Protein AF-A0A359IGJ0-F1 (afdb_monomer_lite)

Foldseek 3Di:
DVPPPQVPADDDPVCVVVVQKDKDWDWDQDPVRDIDIHIDIDGDPVNVVVVVVVVVVVVVVVVVVVVVPD

Structure (mmCIF, N/CA/C/O backbone):
data_AF-A0A359IGJ0-F1
#
_entry.id   AF-A0A359IGJ0-F1
#
loop_
_atom_site.group_PDB
_atom_site.id
_atom_site.type_symbol
_atom_site.label_atom_id
_atom_site.label_alt_id
_atom_site.label_comp_id
_atom_site.label_asym_id
_atom_site.label_entity_id
_atom_site.label_seq_id
_atom_site.pdbx_PDB_ins_code
_atom_site.Cartn_x
_atom_site.Cartn_y
_atom_site.Cartn_z
_atom_site.occupancy
_atom_site.B_iso_or_equiv
_atom_site.auth_seq_id
_atom_site.auth_comp_id
_atom_site.auth_asym_id
_atom_site.auth_atom_id
_atom_site.pdbx_PDB_model_num
ATOM 1 N N . SER A 1 1 ? 16.265 17.045 -16.461 1.00 40.41 1 SER A N 1
ATOM 2 C CA . SER A 1 1 ? 16.629 15.617 -16.384 1.00 40.41 1 SER A CA 1
ATOM 3 C C . SER A 1 1 ? 15.341 14.806 -16.415 1.00 40.41 1 SER A C 1
ATOM 5 O O . SER A 1 1 ? 14.397 15.216 -15.755 1.00 40.41 1 SER A O 1
ATOM 7 N N . LYS A 1 2 ? 15.244 13.715 -17.193 1.00 41.88 2 LYS A N 1
ATOM 8 C CA . LYS A 1 2 ? 14.031 12.862 -17.266 1.00 41.88 2 LYS A CA 1
ATOM 9 C C . LYS A 1 2 ? 13.717 12.126 -15.939 1.00 41.88 2 LYS A C 1
ATOM 11 O O . LYS A 1 2 ? 12.685 11.475 -15.852 1.00 41.88 2 LYS A O 1
ATOM 16 N N . ASN A 1 3 ? 14.549 12.296 -14.907 1.00 44.44 3 ASN A N 1
ATOM 17 C CA . ASN A 1 3 ? 14.519 11.525 -13.659 1.00 44.44 3 ASN A CA 1
ATOM 18 C C . ASN A 1 3 ? 13.662 12.124 -12.523 1.00 44.44 3 ASN A C 1
ATOM 20 O O . ASN A 1 3 ? 13.567 11.515 -11.464 1.00 44.44 3 ASN A O 1
ATOM 24 N N . ASP A 1 4 ? 13.032 13.291 -12.699 1.00 46.69 4 ASP A N 1
ATOM 25 C CA . ASP A 1 4 ? 12.300 13.946 -11.595 1.00 46.69 4 ASP A CA 1
ATOM 26 C C . ASP A 1 4 ? 10.817 13.548 -11.483 1.00 46.69 4 ASP A C 1
ATOM 28 O O . ASP A 1 4 ? 10.169 13.871 -10.491 1.00 46.69 4 ASP A O 1
ATOM 32 N N . LYS A 1 5 ? 10.262 12.812 -12.459 1.00 47.19 5 LYS A N 1
ATOM 33 C CA . LYS A 1 5 ? 8.832 12.436 -12.469 1.00 47.19 5 LYS A CA 1
ATOM 34 C C . LYS A 1 5 ? 8.492 11.166 -11.678 1.00 47.19 5 LYS A C 1
ATOM 36 O O . LYS A 1 5 ? 7.317 10.836 -11.553 1.00 47.19 5 LYS A O 1
ATOM 41 N N . GLU A 1 6 ? 9.475 10.449 -11.138 1.00 51.66 6 GLU A N 1
ATOM 42 C CA . GLU A 1 6 ? 9.241 9.134 -10.511 1.00 51.66 6 GLU A CA 1
ATOM 43 C C . GLU A 1 6 ? 9.123 9.171 -8.984 1.00 51.66 6 GLU A C 1
ATOM 45 O O . GLU A 1 6 ? 8.654 8.212 -8.375 1.00 51.66 6 GLU A O 1
ATOM 50 N N . LYS A 1 7 ? 9.428 10.307 -8.346 1.00 53.03 7 LYS A N 1
ATOM 51 C CA . LYS A 1 7 ? 9.311 10.471 -6.884 1.00 53.03 7 LYS A CA 1
ATOM 52 C C . LYS A 1 7 ? 7.872 10.661 -6.378 1.00 53.03 7 LYS A C 1
ATOM 54 O O . LYS A 1 7 ? 7.675 11.013 -5.220 1.00 53.03 7 LYS A O 1
ATOM 59 N N . HIS A 1 8 ? 6.860 10.447 -7.218 1.00 63.00 8 HIS A N 1
ATOM 60 C CA . HIS A 1 8 ? 5.455 10.680 -6.861 1.00 63.00 8 HIS A CA 1
ATOM 61 C C . HIS A 1 8 ? 4.731 9.455 -6.287 1.00 63.00 8 HIS A C 1
ATOM 63 O O . HIS A 1 8 ? 3.604 9.596 -5.823 1.00 63.00 8 HIS A O 1
ATOM 69 N N . ASN A 1 9 ? 5.353 8.272 -6.275 1.00 69.50 9 ASN A N 1
ATOM 70 C CA . ASN A 1 9 ? 4.716 7.041 -5.796 1.00 69.50 9 ASN A CA 1
ATOM 71 C C . ASN A 1 9 ? 5.293 6.553 -4.459 1.00 69.50 9 ASN A C 1
ATOM 73 O O . ASN A 1 9 ? 5.556 5.363 -4.303 1.00 69.50 9 ASN A O 1
ATOM 77 N N . VAL A 1 10 ? 5.533 7.470 -3.516 1.00 85.25 10 VAL A N 1
ATOM 78 C CA . VAL A 1 10 ? 5.971 7.147 -2.149 1.00 85.25 10 VAL A CA 1
ATOM 79 C C . VAL A 1 10 ? 4.962 7.740 -1.158 1.00 85.25 10 VAL A C 1
ATOM 81 O O . VAL A 1 10 ? 4.756 8.956 -1.162 1.00 85.25 10 VAL A O 1
ATOM 84 N N . PRO A 1 11 ? 4.311 6.918 -0.315 1.00 88.56 11 PRO A N 1
ATOM 85 C CA . PRO A 1 11 ? 3.397 7.390 0.714 1.00 88.56 11 PRO A CA 1
ATOM 86 C C . PRO A 1 11 ? 4.092 8.306 1.714 1.00 88.56 11 PRO A C 1
ATOM 88 O O . PRO A 1 11 ? 5.305 8.242 1.911 1.00 88.56 11 PRO A O 1
ATOM 91 N N . ARG A 1 12 ? 3.303 9.116 2.427 1.00 92.06 12 ARG A N 1
ATOM 92 C CA . ARG A 1 12 ? 3.823 9.869 3.576 1.00 92.06 12 ARG A CA 1
ATOM 93 C C . ARG A 1 12 ? 4.482 8.911 4.571 1.00 92.06 12 ARG A C 1
ATOM 95 O O . ARG A 1 12 ? 3.926 7.854 4.871 1.00 92.06 12 ARG A O 1
ATOM 102 N N . GLN A 1 13 ? 5.606 9.344 5.140 1.00 91.62 13 GLN A N 1
ATOM 103 C CA . GLN A 1 13 ? 6.429 8.565 6.070 1.00 91.62 13 GLN A CA 1
ATOM 104 C C . GLN A 1 13 ? 5.618 7.927 7.210 1.00 91.62 13 GLN A C 1
ATOM 106 O O . GLN A 1 13 ? 5.783 6.746 7.496 1.00 91.62 13 GLN A O 1
ATOM 111 N N . GLN A 1 14 ? 4.660 8.664 7.780 1.00 96.25 14 GLN A N 1
ATOM 112 C CA . GLN A 1 14 ? 3.780 8.168 8.843 1.00 96.25 14 GLN A CA 1
ATOM 113 C C . GLN A 1 14 ? 3.039 6.868 8.476 1.00 96.25 14 GLN A C 1
ATOM 115 O O . GLN A 1 14 ? 2.838 6.004 9.325 1.00 96.25 14 GLN A O 1
ATOM 120 N N . TYR A 1 15 ? 2.645 6.691 7.210 1.00 95.88 15 TYR A N 1
ATOM 121 C CA . TYR A 1 15 ? 1.928 5.493 6.773 1.00 95.88 15 TYR A CA 1
ATOM 122 C C . TYR A 1 15 ? 2.873 4.312 6.500 1.00 95.88 15 TYR A C 1
ATOM 124 O O . TYR A 1 15 ? 2.454 3.155 6.595 1.00 95.88 15 TYR A O 1
ATOM 132 N N . LEU A 1 16 ? 4.149 4.592 6.216 1.00 94.69 16 LEU A N 1
ATOM 133 C CA . LEU A 1 16 ? 5.210 3.585 6.146 1.00 94.69 16 LEU A CA 1
ATOM 134 C C . LEU A 1 16 ? 5.570 3.087 7.551 1.00 94.69 16 LEU A C 1
ATOM 136 O O . LEU A 1 16 ? 5.615 1.882 7.787 1.00 94.69 16 LEU A O 1
ATOM 140 N N . GLU A 1 17 ? 5.730 3.999 8.512 1.00 96.44 17 GLU A N 1
ATOM 141 C CA . GLU A 1 17 ? 6.021 3.677 9.918 1.00 96.44 17 GLU A CA 1
ATOM 142 C C . GLU A 1 17 ? 4.900 2.856 10.567 1.00 96.44 17 GLU A C 1
ATOM 144 O O . GLU A 1 17 ? 5.155 1.903 11.305 1.00 96.44 17 GLU A O 1
ATOM 149 N N . GLN A 1 18 ? 3.645 3.154 10.222 1.00 97.19 18 GLN A N 1
ATOM 150 C CA . GLN A 1 18 ? 2.485 2.374 10.658 1.00 97.19 18 GLN A CA 1
ATOM 151 C C . GLN A 1 18 ? 2.339 1.021 9.943 1.00 97.19 18 GLN A C 1
ATOM 153 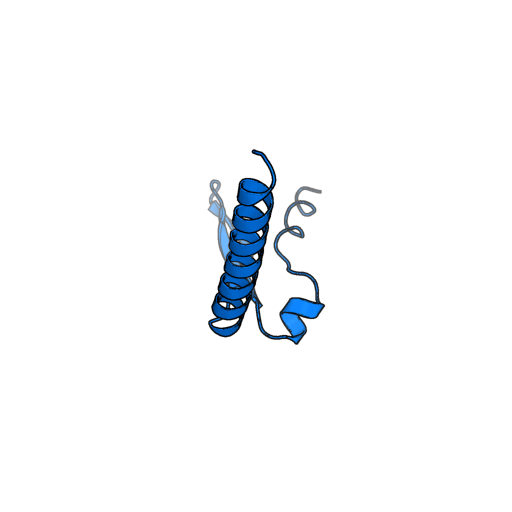O O . GLN A 1 18 ? 1.455 0.235 10.312 1.00 97.19 18 GLN A O 1
ATOM 158 N N . LYS A 1 19 ? 3.204 0.727 8.963 1.00 97.06 19 LYS A N 1
ATOM 159 C CA . LYS A 1 19 ? 3.194 -0.483 8.127 1.00 97.06 19 LYS A CA 1
ATOM 160 C C . LYS A 1 19 ? 1.899 -0.659 7.327 1.00 97.06 19 LYS A C 1
ATOM 162 O O . LYS A 1 19 ? 1.457 -1.785 7.101 1.00 97.06 19 LYS A O 1
ATOM 167 N N . LEU A 1 20 ? 1.275 0.445 6.917 1.00 97.69 20 LEU A N 1
ATOM 168 C CA . LEU A 1 20 ? 0.088 0.424 6.053 1.00 97.69 20 LEU A CA 1
ATOM 169 C C . LEU A 1 20 ? 0.474 0.241 4.582 1.00 97.69 20 LEU A C 1
ATOM 171 O O . LEU A 1 20 ? -0.252 -0.388 3.817 1.00 97.69 20 LEU A O 1
ATOM 175 N N . PHE A 1 21 ? 1.653 0.736 4.204 1.00 97.31 21 PHE A N 1
ATOM 176 C CA . PHE A 1 21 ? 2.209 0.580 2.866 1.00 97.31 21 PHE A CA 1
ATOM 177 C C . PHE A 1 21 ? 3.645 0.069 2.925 1.00 97.31 21 PHE A C 1
ATOM 179 O O . PHE A 1 21 ? 4.353 0.266 3.913 1.00 97.31 21 PHE A O 1
ATOM 186 N N . VAL A 1 22 ? 4.074 -0.556 1.834 1.00 95.38 22 VAL A N 1
ATOM 187 C CA . VAL A 1 22 ? 5.457 -0.971 1.591 1.00 95.38 22 VAL A CA 1
ATOM 188 C C . VAL A 1 22 ? 5.874 -0.442 0.231 1.00 95.38 22 VAL A C 1
ATOM 190 O O . VAL A 1 22 ? 5.116 -0.529 -0.731 1.00 95.38 22 VAL A O 1
ATOM 193 N N . VAL A 1 23 ? 7.088 0.087 0.143 1.00 93.31 23 VAL A N 1
ATOM 194 C CA . VAL A 1 23 ? 7.669 0.555 -1.113 1.00 93.31 23 VAL A CA 1
ATOM 195 C C . VAL A 1 23 ? 8.754 -0.424 -1.528 1.00 93.31 23 VAL A C 1
ATOM 197 O O . VAL A 1 23 ? 9.598 -0.792 -0.712 1.00 93.31 23 VAL A O 1
ATOM 200 N N . ARG A 1 24 ? 8.735 -0.846 -2.791 1.00 91.75 24 ARG A N 1
ATOM 201 C CA . ARG A 1 24 ? 9.811 -1.634 -3.392 1.00 91.75 24 ARG A CA 1
ATOM 202 C C . ARG A 1 24 ? 10.289 -0.997 -4.684 1.00 91.75 24 ARG A C 1
ATOM 204 O O . ARG A 1 24 ? 9.504 -0.389 -5.411 1.00 91.75 24 ARG A O 1
ATOM 211 N N . GLU A 1 25 ? 11.562 -1.189 -4.978 1.00 91.00 25 GLU A N 1
ATOM 212 C CA . GLU A 1 25 ? 12.114 -0.922 -6.299 1.00 91.00 25 GLU A CA 1
ATOM 213 C C . GLU A 1 25 ? 12.061 -2.201 -7.126 1.00 91.00 25 GLU A C 1
ATOM 215 O O . GLU A 1 25 ? 12.256 -3.306 -6.615 1.00 91.00 25 GLU A O 1
ATOM 220 N N . TYR A 1 26 ? 11.741 -2.053 -8.401 1.00 88.06 26 TYR A N 1
ATOM 221 C CA . TYR A 1 26 ? 11.749 -3.150 -9.348 1.00 88.06 26 TYR A CA 1
ATOM 222 C C . TYR A 1 26 ? 12.232 -2.642 -10.698 1.00 88.06 26 TYR A C 1
ATOM 224 O O . TYR A 1 26 ? 12.060 -1.474 -11.051 1.00 88.06 26 TYR A O 1
ATOM 232 N N . THR A 1 27 ? 12.860 -3.540 -11.437 1.00 90.69 27 THR A N 1
ATOM 233 C CA . THR A 1 27 ? 13.478 -3.236 -12.718 1.00 90.69 27 THR A CA 1
ATOM 234 C C . THR A 1 27 ? 12.604 -3.792 -13.832 1.00 90.69 27 THR A C 1
ATOM 236 O O . THR A 1 27 ? 12.231 -4.966 -13.796 1.00 90.69 27 THR A O 1
ATOM 239 N N . ILE A 1 28 ? 12.270 -2.955 -14.811 1.00 90.06 28 ILE A N 1
ATOM 240 C CA . ILE A 1 28 ? 11.518 -3.353 -16.005 1.00 90.06 28 ILE A CA 1
ATOM 241 C C . ILE A 1 28 ? 12.169 -2.762 -17.254 1.00 90.06 28 ILE A C 1
ATOM 243 O O . ILE A 1 28 ? 12.741 -1.675 -17.171 1.00 90.06 28 ILE A O 1
ATOM 247 N N . PRO A 1 29 ? 12.083 -3.440 -18.408 1.00 88.88 29 PRO A N 1
ATOM 248 C CA . PRO A 1 29 ? 12.378 -2.795 -19.676 1.00 88.88 29 PRO A CA 1
ATOM 249 C C . PRO A 1 29 ? 11.309 -1.735 -19.969 1.00 88.88 29 PRO A C 1
ATOM 251 O O . PRO A 1 29 ? 10.120 -1.952 -19.710 1.00 88.88 29 PRO A O 1
ATOM 254 N N . ASP A 1 30 ? 11.722 -0.586 -20.491 1.00 86.19 30 ASP A N 1
ATOM 255 C CA . ASP A 1 30 ? 10.804 0.387 -21.068 1.00 86.19 30 ASP A CA 1
ATOM 256 C C . ASP A 1 30 ? 10.416 0.016 -22.512 1.00 86.19 30 ASP A C 1
ATOM 258 O O . ASP A 1 30 ? 10.753 -1.057 -23.017 1.00 86.19 30 ASP A O 1
ATOM 262 N N . ALA A 1 31 ? 9.642 0.883 -23.170 1.00 87.56 31 ALA A N 1
ATOM 263 C CA . ALA A 1 31 ? 9.146 0.633 -24.523 1.00 87.56 31 ALA A CA 1
ATOM 264 C C . ALA A 1 31 ? 10.261 0.561 -25.583 1.00 87.56 31 ALA A C 1
ATOM 266 O O . ALA A 1 31 ? 10.058 -0.072 -26.618 1.00 87.56 31 ALA A O 1
ATOM 267 N N . ASP A 1 32 ? 11.418 1.171 -25.313 1.00 91.62 32 ASP A N 1
ATOM 268 C CA . ASP A 1 32 ? 12.583 1.188 -26.199 1.00 91.62 32 ASP A CA 1
ATOM 269 C C . ASP A 1 32 ? 13.572 0.050 -25.858 1.00 91.62 32 ASP A C 1
ATOM 271 O O . ASP A 1 32 ? 14.586 -0.126 -26.534 1.00 91.62 32 ASP A O 1
ATOM 275 N N . GLY A 1 33 ? 13.257 -0.769 -24.844 1.00 88.94 33 GLY A N 1
ATOM 276 C CA . GLY A 1 33 ? 14.082 -1.886 -24.383 1.00 88.94 33 GLY A CA 1
ATOM 277 C C . GLY A 1 33 ? 15.163 -1.491 -23.376 1.00 88.94 33 GLY A C 1
ATOM 278 O O . GLY A 1 33 ? 15.949 -2.348 -22.967 1.00 88.94 33 GLY A O 1
ATOM 279 N N . GLU A 1 34 ? 15.195 -0.231 -22.940 1.00 92.31 34 GLU A N 1
ATOM 280 C CA . GLU A 1 34 ? 16.128 0.244 -21.924 1.00 92.31 34 GLU A CA 1
ATOM 281 C C . GLU A 1 34 ? 15.693 -0.233 -20.537 1.00 92.31 34 GLU A C 1
ATOM 283 O O . GLU A 1 34 ? 14.512 -0.235 -20.178 1.00 92.31 34 GLU A O 1
ATOM 288 N N . ILE A 1 35 ? 16.664 -0.647 -19.725 1.00 90.25 35 ILE A N 1
ATOM 289 C CA . ILE A 1 35 ? 16.401 -1.111 -18.365 1.00 90.25 35 ILE A CA 1
ATOM 290 C C . ILE A 1 35 ? 16.163 0.104 -17.466 1.00 90.25 35 ILE A C 1
ATOM 292 O O . ILE A 1 35 ? 17.081 0.884 -17.211 1.00 90.25 35 ILE A O 1
ATOM 296 N N . VAL A 1 36 ? 14.948 0.231 -16.929 1.00 89.62 36 VAL A N 1
ATOM 297 C CA . VAL A 1 36 ? 14.579 1.313 -16.010 1.00 89.62 36 VAL A CA 1
ATOM 298 C C . VAL A 1 36 ? 14.217 0.776 -14.627 1.00 89.62 36 VAL A C 1
ATOM 300 O O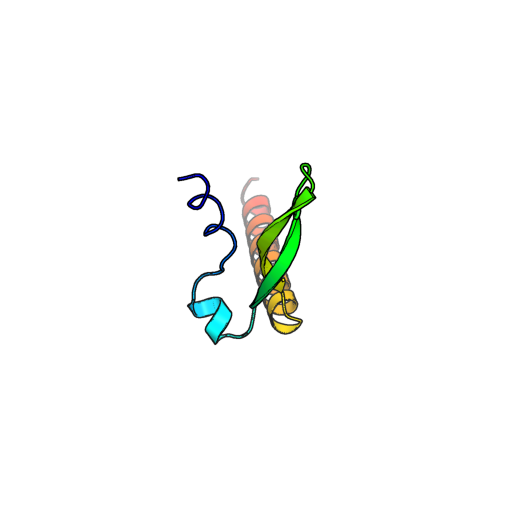 . VAL A 1 36 ? 13.531 -0.239 -14.478 1.00 89.62 36 VAL A O 1
ATOM 303 N N . ASN A 1 37 ? 14.660 1.490 -13.593 1.00 87.62 37 ASN A N 1
ATOM 304 C CA . ASN A 1 37 ? 14.246 1.237 -12.217 1.00 87.62 37 ASN A CA 1
ATOM 305 C C . ASN A 1 37 ? 12.970 2.019 -11.924 1.00 87.62 37 ASN A C 1
ATOM 307 O O . ASN A 1 37 ? 12.884 3.207 -12.214 1.00 87.62 37 ASN A O 1
ATOM 311 N N . ARG A 1 38 ? 11.979 1.352 -11.334 1.00 86.50 38 ARG A N 1
ATOM 312 C CA . ARG A 1 38 ? 10.691 1.943 -10.975 1.00 86.50 38 ARG A CA 1
ATOM 313 C C . ARG A 1 38 ? 10.393 1.699 -9.504 1.00 86.50 38 ARG A C 1
ATOM 315 O O . ARG A 1 38 ? 10.661 0.628 -8.961 1.00 86.50 38 ARG A O 1
ATOM 322 N N . THR A 1 39 ? 9.755 2.677 -8.874 1.00 89.94 39 THR A N 1
ATOM 323 C CA . THR A 1 39 ? 9.232 2.555 -7.512 1.00 89.94 39 THR A CA 1
ATOM 324 C C . THR A 1 39 ? 7.783 2.068 -7.542 1.00 89.94 39 THR A C 1
ATOM 326 O O . THR A 1 39 ? 6.926 2.651 -8.212 1.00 89.94 39 THR A O 1
ATOM 329 N N . GLN A 1 40 ? 7.483 1.012 -6.786 1.00 90.38 40 GLN A N 1
ATOM 330 C CA . GLN A 1 40 ? 6.129 0.512 -6.569 1.00 90.38 40 GLN A CA 1
ATOM 331 C C . GLN A 1 40 ? 5.751 0.614 -5.097 1.00 90.38 40 GLN A C 1
ATOM 333 O O . GLN A 1 40 ? 6.408 0.032 -4.235 1.00 90.38 40 GLN A O 1
ATOM 338 N N . THR A 1 41 ? 4.634 1.283 -4.836 1.00 94.00 41 THR A N 1
ATOM 339 C CA . THR A 1 41 ? 3.945 1.217 -3.550 1.00 94.00 41 THR A CA 1
ATOM 340 C C . THR A 1 41 ? 2.932 0.082 -3.550 1.00 94.00 41 THR A C 1
ATOM 342 O O . THR A 1 41 ? 2.126 -0.049 -4.468 1.00 94.00 41 THR A O 1
ATOM 345 N N . LEU A 1 42 ? 2.975 -0.725 -2.498 1.00 95.19 42 LEU A N 1
ATOM 346 C CA . LEU A 1 42 ? 2.054 -1.813 -2.210 1.00 95.19 42 LEU A CA 1
ATOM 347 C C . LEU A 1 42 ? 1.300 -1.502 -0.918 1.00 95.19 42 LEU A C 1
ATOM 349 O O . LEU A 1 42 ? 1.860 -0.929 0.017 1.00 95.19 42 LEU A O 1
ATOM 353 N N . VAL A 1 43 ? 0.038 -1.912 -0.858 1.00 97.19 43 VAL A N 1
ATOM 354 C CA . VAL A 1 43 ? -0.793 -1.809 0.346 1.00 97.19 43 VAL A CA 1
ATOM 355 C C . VAL A 1 43 ? -0.678 -3.116 1.126 1.00 97.19 43 VAL A C 1
ATOM 357 O O . VAL A 1 43 ? -0.754 -4.195 0.539 1.00 97.19 43 VAL A O 1
ATOM 360 N N . THR A 1 44 ? -0.465 -3.040 2.439 1.00 97.94 44 THR A N 1
ATOM 361 C CA . THR A 1 44 ? -0.459 -4.231 3.304 1.00 97.94 44 THR A CA 1
ATOM 362 C C . THR A 1 44 ? -1.886 -4.626 3.683 1.00 97.94 44 THR A C 1
ATOM 364 O O . THR A 1 44 ? -2.802 -3.819 3.552 1.00 97.94 44 THR A O 1
ATOM 367 N N . SER A 1 45 ? -2.097 -5.825 4.236 1.00 97.94 45 SER A N 1
ATOM 368 C CA . SER A 1 45 ? -3.415 -6.209 4.773 1.00 97.94 45 SER A CA 1
ATOM 369 C C . SER A 1 45 ? -3.928 -5.206 5.816 1.00 97.94 45 SER A C 1
ATOM 371 O O . SER A 1 45 ? -5.079 -4.791 5.764 1.00 97.94 45 SE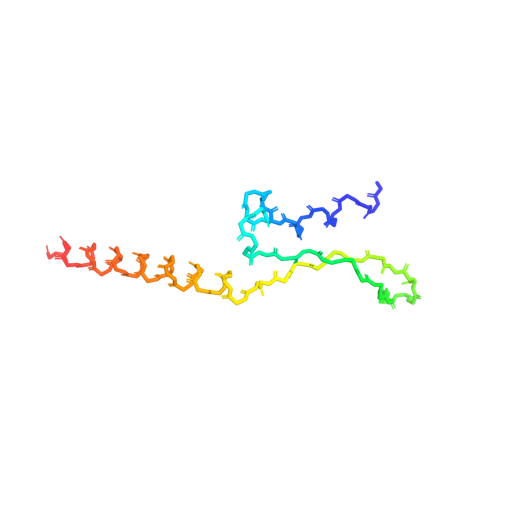R A O 1
ATOM 373 N N . LYS A 1 46 ? -3.037 -4.714 6.688 1.00 97.62 46 LYS A N 1
ATOM 374 C CA . LYS A 1 46 ? -3.347 -3.650 7.654 1.00 97.62 46 LYS A CA 1
ATOM 375 C C . LYS A 1 46 ? -3.710 -2.328 6.964 1.00 97.62 46 LYS A C 1
ATOM 377 O O . LYS A 1 46 ? -4.580 -1.599 7.427 1.00 97.62 46 LYS A O 1
ATOM 382 N N . GLY A 1 47 ? -3.032 -2.002 5.863 1.00 97.94 47 GLY A N 1
ATOM 383 C CA . GLY A 1 47 ? -3.364 -0.845 5.034 1.00 97.94 47 GLY A CA 1
ATOM 384 C C . GLY A 1 47 ? -4.747 -0.949 4.396 1.00 97.94 47 GLY A C 1
ATOM 385 O O . GLY A 1 47 ? -5.460 0.047 4.356 1.00 97.94 47 GLY A O 1
ATOM 386 N N . ILE A 1 48 ? -5.148 -2.145 3.957 1.00 98.06 48 ILE A N 1
ATOM 387 C CA . ILE A 1 48 ? -6.489 -2.398 3.413 1.00 98.06 48 ILE A CA 1
ATOM 388 C C . ILE A 1 48 ? -7.552 -2.147 4.487 1.00 98.06 48 ILE A C 1
ATOM 390 O O . ILE A 1 48 ? -8.490 -1.402 4.233 1.00 98.06 48 ILE A O 1
ATOM 394 N N . GLU A 1 49 ? -7.378 -2.691 5.695 1.00 97.81 49 GLU A N 1
ATOM 395 C CA . GLU A 1 49 ? -8.299 -2.459 6.822 1.00 97.81 49 GLU A CA 1
ATOM 396 C C . GLU A 1 49 ? -8.413 -0.971 7.183 1.00 97.81 49 GLU A C 1
ATOM 398 O O . GLU A 1 49 ? -9.501 -0.462 7.445 1.00 97.81 49 GLU A O 1
ATOM 403 N N . PHE A 1 50 ? -7.288 -0.252 7.173 1.00 96.56 50 PHE A N 1
ATOM 404 C CA . PHE A 1 50 ? -7.270 1.188 7.413 1.00 96.56 50 PHE A CA 1
ATOM 405 C C . PHE A 1 50 ? -8.060 1.964 6.348 1.00 96.56 50 PHE A C 1
ATOM 407 O O . PHE A 1 50 ? -8.844 2.844 6.695 1.00 96.56 50 PHE A O 1
ATOM 414 N N . ILE A 1 51 ? -7.872 1.635 5.066 1.00 95.94 51 ILE A N 1
ATOM 415 C CA . ILE A 1 51 ? -8.597 2.272 3.959 1.00 95.94 51 ILE A CA 1
ATOM 416 C C . ILE A 1 51 ? -10.093 1.949 4.038 1.00 95.94 51 ILE A C 1
ATOM 418 O O . ILE A 1 51 ? -10.905 2.857 3.909 1.00 95.94 51 ILE A O 1
ATOM 422 N N . ASP A 1 52 ? -10.461 0.694 4.299 1.00 96.44 52 ASP A N 1
ATOM 423 C CA . ASP A 1 52 ? -11.858 0.274 4.468 1.00 96.44 52 ASP A CA 1
ATOM 424 C C . ASP A 1 52 ? -12.556 1.061 5.587 1.00 96.44 52 ASP A C 1
ATOM 426 O O . ASP A 1 52 ? -13.663 1.565 5.400 1.00 96.44 52 ASP A O 1
ATOM 430 N N . LYS A 1 53 ? -11.881 1.248 6.727 1.00 94.75 53 LYS A N 1
ATOM 431 C CA . LYS A 1 53 ? -12.408 2.066 7.823 1.00 94.75 53 LYS A CA 1
ATOM 432 C C . LYS A 1 53 ? -12.625 3.525 7.406 1.00 94.75 53 LYS A C 1
ATOM 434 O O . LYS A 1 53 ? -13.684 4.071 7.697 1.00 94.75 53 LYS A O 1
ATOM 439 N N . LEU A 1 54 ? -11.658 4.138 6.719 1.00 94.25 54 LEU A N 1
ATOM 440 C CA . LEU A 1 54 ? -11.789 5.518 6.237 1.00 94.25 54 LEU A CA 1
ATOM 441 C C . LEU A 1 54 ? -12.953 5.679 5.256 1.00 94.25 54 LEU A C 1
ATOM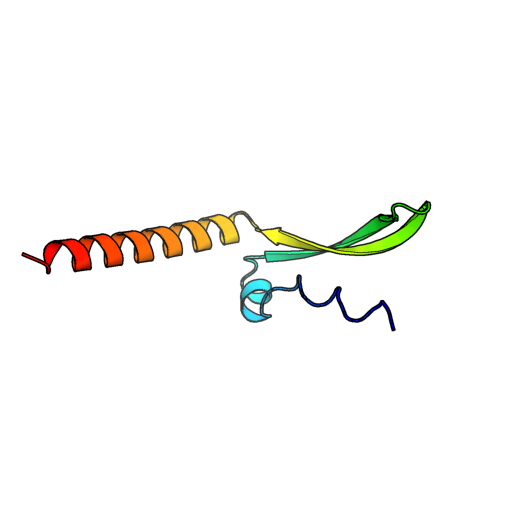 443 O O . LEU A 1 54 ? -13.679 6.663 5.333 1.00 94.25 54 LEU A O 1
ATOM 447 N N . LEU A 1 55 ? -13.136 4.722 4.343 1.00 92.06 55 LEU A N 1
ATOM 448 C CA . LEU A 1 55 ? -14.235 4.761 3.378 1.00 92.06 55 LEU A CA 1
ATOM 449 C C . LEU A 1 55 ? -15.594 4.665 4.077 1.00 92.06 55 LEU A C 1
ATOM 451 O O . LEU A 1 55 ? -16.479 5.455 3.779 1.00 92.06 55 LEU A O 1
ATOM 455 N N . LYS A 1 56 ? -15.730 3.783 5.072 1.00 91.06 56 LYS A N 1
ATOM 456 C CA . LYS A 1 56 ? -16.959 3.667 5.873 1.00 91.06 56 LYS A CA 1
ATOM 457 C C . LYS A 1 56 ? -17.273 4.922 6.683 1.00 91.06 56 LYS A C 1
ATOM 459 O O . LYS A 1 56 ? -18.439 5.257 6.843 1.00 91.06 56 LYS A O 1
ATOM 464 N N . GLU A 1 57 ? -16.254 5.601 7.209 1.00 87.06 57 GLU A N 1
ATOM 465 C CA . GLU A 1 57 ? -16.434 6.882 7.905 1.00 87.06 57 GLU A CA 1
ATOM 466 C C . GLU A 1 57 ? -16.930 7.970 6.940 1.00 87.06 57 GLU A C 1
ATOM 468 O O . GLU A 1 57 ? -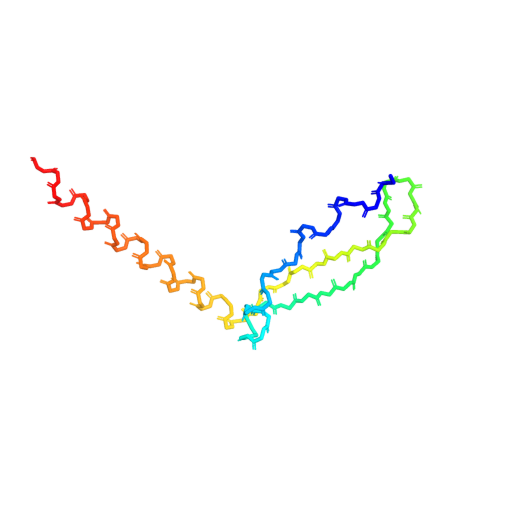17.844 8.714 7.280 1.00 87.06 57 GLU A O 1
ATOM 473 N N . ILE A 1 58 ? -16.389 8.012 5.718 1.00 82.44 58 ILE A N 1
ATOM 474 C CA . ILE A 1 58 ? -16.835 8.944 4.673 1.00 82.44 58 ILE A CA 1
ATOM 475 C C . ILE A 1 58 ? -18.278 8.648 4.247 1.00 82.44 58 ILE A C 1
ATOM 477 O O . ILE A 1 58 ? -19.081 9.575 4.165 1.00 82.44 58 ILE A O 1
ATOM 481 N N . ASP A 1 59 ? -18.616 7.382 3.993 1.00 76.44 59 ASP A N 1
ATOM 482 C CA . ASP A 1 59 ? -19.971 6.983 3.594 1.00 76.44 59 ASP A CA 1
ATOM 483 C C . ASP A 1 59 ? -20.992 7.323 4.692 1.00 76.44 59 ASP A C 1
ATOM 485 O O . ASP A 1 59 ? -22.042 7.894 4.403 1.00 76.44 59 ASP A O 1
ATOM 489 N N . TYR A 1 60 ? -20.650 7.067 5.959 1.00 68.25 60 TYR A N 1
ATOM 490 C CA . TYR A 1 60 ? -21.478 7.448 7.105 1.00 68.25 60 TYR A CA 1
ATOM 491 C C . TYR A 1 60 ? -21.705 8.965 7.193 1.00 68.25 60 TYR A C 1
ATOM 493 O O . TYR A 1 60 ? -22.822 9.418 7.457 1.00 68.25 60 TYR A O 1
ATOM 501 N N . ASP A 1 61 ? -20.662 9.766 6.968 1.00 71.31 61 ASP A N 1
ATOM 502 C CA . ASP A 1 61 ? -20.795 11.221 6.969 1.00 71.31 61 ASP A CA 1
ATOM 503 C C . ASP A 1 61 ? -21.702 11.695 5.818 1.00 71.31 61 ASP A C 1
ATOM 505 O O . ASP A 1 61 ? -22.553 12.558 6.036 1.00 71.31 61 ASP A O 1
ATOM 509 N N . LEU A 1 62 ? -21.592 11.106 4.621 1.00 68.81 62 LEU A N 1
ATOM 510 C CA . LEU A 1 62 ? -22.444 11.437 3.471 1.00 68.81 62 LEU A CA 1
ATOM 511 C C . LEU A 1 62 ? -23.925 11.098 3.702 1.00 68.81 62 LEU A C 1
ATOM 513 O O . LEU A 1 62 ? -24.781 11.927 3.385 1.00 68.81 62 LEU A O 1
ATOM 517 N N . GLU A 1 63 ? -24.237 9.937 4.286 1.00 68.69 63 GLU A N 1
ATOM 518 C CA . GLU A 1 63 ? -25.616 9.571 4.652 1.00 68.69 63 GLU A CA 1
ATOM 519 C C . GLU A 1 63 ? -26.212 10.591 5.634 1.00 68.69 63 GLU A C 1
ATOM 521 O O . GLU A 1 63 ? -27.303 11.123 5.412 1.00 68.69 63 GLU A O 1
ATOM 526 N N . LYS A 1 64 ? -25.449 10.974 6.663 1.00 66.75 64 LYS A N 1
ATOM 527 C CA . LYS A 1 64 ? -25.882 11.951 7.668 1.00 66.75 64 LYS A CA 1
ATOM 528 C C . LYS A 1 64 ? -26.148 13.346 7.094 1.00 66.75 64 LYS A C 1
ATOM 530 O O . LYS A 1 64 ? -27.026 14.046 7.597 1.00 66.75 64 LYS A O 1
ATOM 535 N N . PHE A 1 65 ? -25.394 13.779 6.083 1.00 61.34 65 PHE A N 1
ATOM 536 C CA . PHE A 1 65 ? -25.662 15.049 5.401 1.00 61.34 65 PHE A CA 1
ATOM 537 C C . PHE A 1 65 ? -26.876 14.963 4.469 1.00 61.34 65 PHE A C 1
ATOM 539 O O . PHE A 1 65 ? -27.603 15.945 4.357 1.00 61.34 65 PHE A O 1
ATOM 546 N N . SER A 1 66 ? -27.146 13.803 3.861 1.00 63.38 66 SER A N 1
ATOM 547 C CA . SER A 1 66 ? -28.332 13.616 3.013 1.00 63.38 66 SER A CA 1
ATOM 548 C C . SER A 1 66 ? -29.658 13.616 3.789 1.00 63.38 66 SER A C 1
ATOM 550 O O . SER A 1 66 ? -30.664 14.072 3.257 1.00 63.38 66 SER A O 1
ATOM 552 N N . ASP A 1 67 ? -29.649 13.208 5.063 1.00 60.56 67 ASP A N 1
ATOM 553 C CA . ASP A 1 67 ? -30.821 13.256 5.956 1.00 60.56 67 ASP A CA 1
ATOM 554 C C . ASP A 1 67 ? -31.142 14.670 6.489 1.00 60.56 67 ASP A C 1
ATOM 556 O O . ASP A 1 67 ? -32.169 14.877 7.140 1.00 60.56 67 ASP A O 1
ATOM 560 N N . LEU A 1 68 ? -30.258 15.649 6.258 1.00 59.78 68 LEU A N 1
ATOM 561 C CA . LEU A 1 68 ? -30.416 17.033 6.724 1.00 59.78 68 LEU A CA 1
ATOM 562 C C . LEU A 1 68 ? -30.971 17.987 5.654 1.00 59.78 68 LEU A C 1
ATOM 564 O O . LEU A 1 68 ? -31.387 19.089 6.013 1.00 59.78 68 LEU A O 1
ATOM 568 N N . ASP A 1 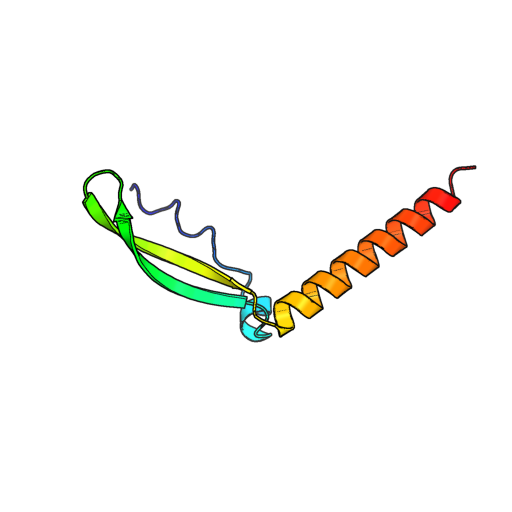69 ? -31.031 17.565 4.390 1.00 51.44 69 ASP A N 1
ATOM 569 C CA . ASP A 1 69 ? -31.671 18.308 3.299 1.00 51.44 69 ASP A CA 1
ATOM 570 C C . ASP A 1 69 ? -33.087 17.744 3.037 1.00 51.44 69 ASP A C 1
ATOM 572 O O . ASP A 1 69 ? -33.311 16.960 2.113 1.00 51.44 69 ASP A O 1
ATOM 576 N N . VAL A 1 70 ? -34.048 18.147 3.885 1.00 50.78 70 VAL A N 1
ATOM 577 C CA . VAL A 1 70 ? -35.509 18.069 3.641 1.00 50.78 70 VAL A CA 1
ATOM 578 C C . VAL A 1 70 ? -36.011 19.411 3.125 1.00 50.78 70 VAL A C 1
ATOM 580 O O . VAL A 1 70 ? -35.664 20.439 3.753 1.00 50.78 70 VAL A O 1
#

Radius of gyration: 18.57 Å; chains: 1; bounding box: 52×24×37 Å

Secondary structure (DSSP, 8-state):
-GGGSSTTS---HHHHHTTSEEEEEEEEE-TTS-EEEEEEEEE-HHHHHHHHHHHHHHHHHHHHHHTT--

Sequence (70 aa):
SKNDKEKHNVPRQQYLEQKLFVVREYTIPDADGEIVNRTQTLVTSKGIEFIDKLLKEIDYDLEKFSDLDV

pLDDT: mean 82.42, std 17.11, range [40.41, 98.06]